Protein AF-A0A1C1CNA4-F1 (afdb_monomer_lite)

Radius of gyration: 16.93 Å; chains: 1; bounding box: 43×26×40 Å

Foldseek 3Di:
DDPVVVVVVVVVVVVVVCVVPPPDDDDLVRLLVCAPPPPSAAEEEQAEPPPVDDPCVVVHVPDGHHYHYYHLSDDDPVNVVVVVVVVVRHHHDDYHRDGEPDDPDCNPDPDDYD

pLDDT: mean 88.35, std 14.72, range [30.27, 98.31]

InterPro domains:
  IPR001765 Carbonic anhydrase [PTHR43175] (7-102)
  IPR036874 Carbonic anhydrase superfamily [G3DSA:3.40.1050.10] (4-109)
  IPR036874 Carbonic anhydrase superfamily [SSF53056] (8-102)

Secondary structure (DSSP, 8-state):
--HHHHHHHHHHHHHHHHHHT------HHHHHHTTTSTT-EEEEEEEE--TT--HHHHH-TT--EEEEEETTS---HHHHHHHHHHHHHSEEEEEEE---SS-SS---S-S---

Structure (mmCIF, N/CA/C/O backbone):
data_AF-A0A1C1CNA4-F1
#
_entry.id   AF-A0A1C1CNA4-F1
#
loop_
_atom_site.group_PDB
_atom_site.id
_atom_site.type_symbol
_atom_site.label_atom_id
_atom_site.label_alt_id
_atom_site.label_comp_id
_atom_site.label_asym_id
_atom_site.label_entity_id
_atom_site.label_seq_id
_atom_site.pdbx_PDB_ins_code
_atom_site.Cartn_x
_atom_site.Cartn_y
_atom_site.Cartn_z
_atom_site.occupancy
_atom_site.B_iso_or_equiv
_atom_site.auth_seq_id
_atom_site.auth_comp_id
_atom_site.auth_asym_id
_atom_site.auth_atom_id
_atom_site.pdbx_PDB_model_num
ATOM 1 N N . MET A 1 1 ? 31.482 -6.124 -11.877 1.00 62.75 1 MET A N 1
ATOM 2 C CA . MET A 1 1 ? 30.186 -6.439 -11.228 1.00 62.75 1 MET A CA 1
ATOM 3 C C . MET A 1 1 ? 29.076 -5.760 -12.017 1.00 62.75 1 MET A C 1
ATOM 5 O O . MET A 1 1 ? 29.343 -4.699 -12.565 1.00 62.75 1 MET A O 1
ATOM 9 N N . SER A 1 2 ? 27.884 -6.358 -12.144 1.00 86.19 2 SER A N 1
ATOM 10 C CA . SER A 1 2 ? 26.799 -5.735 -12.921 1.00 86.19 2 SER A CA 1
ATOM 11 C C . SER A 1 2 ? 26.244 -4.500 -12.201 1.00 86.19 2 SER A C 1
ATOM 13 O O . SER A 1 2 ? 26.192 -4.468 -10.971 1.00 86.19 2 SER A O 1
ATOM 15 N N . ALA A 1 3 ? 25.801 -3.497 -12.963 1.00 93.56 3 ALA A N 1
ATOM 16 C CA . ALA A 1 3 ? 25.226 -2.263 -12.423 1.00 93.56 3 ALA A CA 1
ATOM 17 C C . ALA A 1 3 ? 24.068 -2.522 -11.436 1.00 93.56 3 ALA A C 1
ATOM 19 O O . ALA A 1 3 ? 23.967 -1.852 -10.411 1.00 93.56 3 ALA A O 1
ATOM 20 N N . ALA A 1 4 ? 23.246 -3.547 -11.693 1.00 94.69 4 ALA A N 1
ATOM 21 C CA . ALA A 1 4 ? 22.155 -3.945 -10.804 1.00 94.69 4 ALA A CA 1
ATOM 22 C C . ALA A 1 4 ? 22.650 -4.362 -9.409 1.00 94.69 4 ALA A C 1
ATOM 24 O O . ALA A 1 4 ? 22.064 -3.959 -8.407 1.00 94.69 4 ALA A O 1
ATOM 25 N N . ARG A 1 5 ? 23.757 -5.116 -9.323 1.00 96.00 5 ARG A N 1
ATOM 26 C CA . ARG A 1 5 ? 24.333 -5.515 -8.029 1.00 96.00 5 ARG A CA 1
ATOM 27 C C . ARG A 1 5 ? 24.797 -4.294 -7.236 1.00 96.00 5 ARG A C 1
ATOM 29 O O . ARG A 1 5 ? 24.505 -4.213 -6.047 1.00 96.00 5 ARG A O 1
ATOM 36 N N . ASN A 1 6 ? 25.455 -3.341 -7.895 1.00 96.94 6 ASN A N 1
ATOM 37 C CA . ASN A 1 6 ? 25.893 -2.107 -7.242 1.00 96.94 6 ASN A CA 1
ATOM 38 C C . ASN A 1 6 ? 24.689 -1.305 -6.717 1.00 96.94 6 ASN A C 1
ATOM 40 O O . ASN A 1 6 ? 24.728 -0.812 -5.594 1.00 96.94 6 ASN A O 1
ATOM 44 N N . LYS A 1 7 ? 23.586 -1.233 -7.483 1.00 96.62 7 LYS A N 1
ATOM 45 C CA . LYS A 1 7 ? 22.375 -0.530 -7.034 1.00 96.62 7 LYS A CA 1
ATOM 46 C C . LYS A 1 7 ? 21.723 -1.193 -5.821 1.00 96.62 7 LYS A C 1
ATOM 48 O O . LYS A 1 7 ? 21.295 -0.498 -4.908 1.00 96.62 7 LYS A O 1
ATOM 53 N N . VAL A 1 8 ? 21.671 -2.525 -5.780 1.00 97.69 8 VAL A N 1
ATOM 54 C CA . VAL A 1 8 ? 21.164 -3.257 -4.606 1.00 97.69 8 VAL A CA 1
ATOM 55 C C . VAL A 1 8 ? 22.025 -2.974 -3.375 1.00 97.69 8 VAL A C 1
ATOM 57 O O . VAL A 1 8 ? 21.482 -2.729 -2.304 1.00 97.69 8 VAL A O 1
ATOM 60 N N . GLN A 1 9 ? 23.351 -2.951 -3.520 1.00 98.06 9 GLN A N 1
ATOM 61 C CA . GLN A 1 9 ? 24.252 -2.617 -2.412 1.00 98.06 9 GLN A CA 1
ATOM 62 C C . GLN A 1 9 ? 24.014 -1.197 -1.884 1.00 98.06 9 GLN A C 1
ATOM 64 O O . GLN A 1 9 ? 23.973 -0.996 -0.675 1.00 98.06 9 GLN A O 1
ATOM 69 N N . GLU A 1 10 ? 23.792 -0.229 -2.774 1.00 97.94 10 GLU A N 1
ATOM 70 C CA . GLU A 1 10 ? 23.435 1.143 -2.396 1.00 97.94 10 GLU A CA 1
ATOM 71 C C . GLU A 1 10 ? 22.107 1.197 -1.623 1.00 97.94 10 GLU A C 1
ATOM 73 O O . GLU A 1 10 ? 22.024 1.836 -0.576 1.00 97.94 10 GLU A O 1
ATOM 78 N N . LEU A 1 11 ? 21.075 0.491 -2.102 1.00 97.75 11 LEU A N 1
ATOM 79 C CA . LEU A 1 11 ? 19.776 0.417 -1.426 1.00 97.75 11 LEU A CA 1
ATOM 80 C C . LEU A 1 11 ? 19.893 -0.197 -0.026 1.00 97.75 11 LEU A C 1
ATOM 82 O O . LEU A 1 11 ? 19.297 0.323 0.914 1.00 97.75 11 LEU A O 1
ATOM 86 N N . LEU A 1 12 ? 20.688 -1.259 0.127 1.00 98.25 12 LEU A N 1
ATOM 87 C CA . LEU A 1 12 ? 20.936 -1.890 1.425 1.00 98.25 12 LEU A CA 1
ATOM 88 C C . LEU A 1 12 ? 21.666 -0.946 2.385 1.00 98.25 12 LEU A C 1
ATOM 90 O O . LEU A 1 12 ? 21.245 -0.812 3.530 1.00 98.25 12 LEU A O 1
ATOM 94 N N . ALA A 1 13 ? 22.695 -0.241 1.911 1.00 98.00 13 ALA A N 1
ATOM 95 C CA . ALA A 1 13 ? 23.421 0.736 2.721 1.00 98.00 13 ALA A CA 1
ATOM 96 C C . ALA A 1 13 ? 22.528 1.915 3.151 1.00 98.00 13 ALA A C 1
ATOM 98 O O . ALA A 1 13 ? 22.630 2.405 4.275 1.00 98.00 13 ALA A O 1
ATOM 99 N N . ASN A 1 14 ? 21.625 2.373 2.279 1.00 97.81 14 ASN A N 1
ATOM 100 C CA . ASN A 1 14 ? 20.651 3.411 2.625 1.00 97.81 14 ASN A CA 1
ATOM 101 C C . ASN A 1 14 ? 19.616 2.906 3.639 1.00 97.81 14 ASN A C 1
ATOM 103 O O . ASN A 1 14 ? 19.265 3.633 4.567 1.00 97.81 14 ASN A O 1
ATOM 107 N N . ASN A 1 15 ? 19.168 1.656 3.500 1.00 97.62 15 ASN A N 1
ATOM 108 C CA . ASN A 1 15 ? 18.260 1.034 4.455 1.00 97.62 15 ASN A CA 1
ATOM 109 C C . ASN A 1 15 ? 18.909 0.846 5.831 1.00 97.62 15 ASN A C 1
ATOM 111 O O . ASN A 1 15 ? 18.251 1.080 6.833 1.00 97.62 15 ASN A O 1
ATOM 115 N N . GLU A 1 16 ? 20.184 0.463 5.900 1.00 98.31 16 GLU A N 1
ATOM 116 C CA . GLU A 1 16 ? 20.903 0.320 7.173 1.00 98.31 16 GLU A CA 1
ATOM 117 C C . GLU A 1 16 ? 20.948 1.647 7.944 1.00 98.31 16 GLU A C 1
ATOM 119 O O . GLU A 1 16 ? 20.647 1.689 9.137 1.00 98.31 16 GLU A O 1
ATOM 124 N N . LYS A 1 17 ? 21.210 2.757 7.240 1.00 97.25 17 LYS A N 1
ATOM 125 C CA . LYS A 1 17 ? 21.143 4.104 7.826 1.00 97.25 17 LYS A CA 1
ATOM 126 C C . LYS A 1 17 ? 19.745 4.418 8.355 1.00 97.25 17 LYS A C 1
ATOM 128 O O . LYS A 1 17 ? 19.623 4.829 9.504 1.00 97.25 17 LYS A O 1
ATOM 133 N N . PHE A 1 18 ? 18.706 4.198 7.549 1.00 95.19 18 PHE A N 1
ATOM 13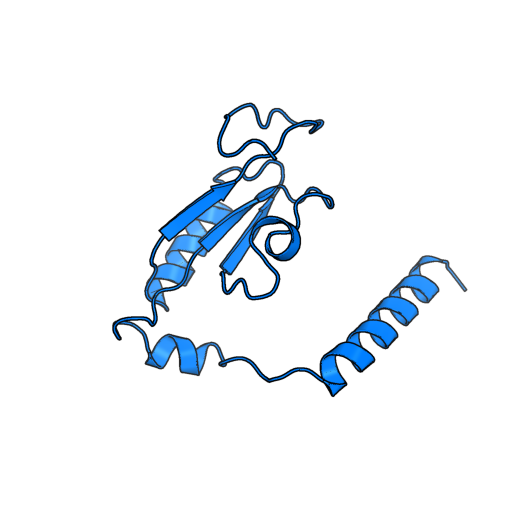4 C CA . PHE A 1 18 ? 17.319 4.415 7.969 1.00 95.19 18 PHE A CA 1
ATOM 135 C C . PHE A 1 18 ? 16.934 3.548 9.175 1.00 95.19 18 PHE A C 1
ATOM 137 O O . PHE A 1 18 ? 16.367 4.048 10.140 1.00 95.19 18 PHE A O 1
ATOM 144 N N . ALA A 1 19 ? 17.287 2.263 9.157 1.00 96.38 19 ALA A N 1
ATOM 145 C CA . ALA A 1 19 ? 16.981 1.326 10.230 1.00 96.38 19 ALA A CA 1
ATOM 146 C C . ALA A 1 19 ? 17.640 1.732 11.555 1.00 96.38 19 ALA A C 1
ATOM 148 O O . ALA A 1 19 ? 17.032 1.566 12.609 1.00 96.38 19 ALA A O 1
ATOM 149 N N . SER A 1 20 ? 18.850 2.301 11.508 1.00 96.88 20 SER A N 1
ATOM 150 C CA . SER A 1 20 ? 19.572 2.744 12.707 1.00 96.88 20 SER A CA 1
ATOM 151 C C . SER A 1 20 ? 18.890 3.898 13.456 1.00 96.88 20 SER A C 1
ATOM 153 O O . SER A 1 20 ? 19.121 4.066 14.652 1.00 96.88 20 SER A O 1
ATOM 155 N N . SER A 1 21 ? 18.041 4.673 12.773 1.00 94.88 21 SER A N 1
ATOM 156 C CA . SER A 1 21 ? 17.292 5.803 13.335 1.00 94.88 21 SER A CA 1
ATOM 157 C C . SER A 1 21 ? 15.774 5.626 13.260 1.00 94.88 21 SER A C 1
ATOM 159 O O . SER A 1 21 ? 15.034 6.578 13.517 1.00 94.88 21 SER A O 1
ATOM 161 N N . PHE A 1 22 ? 15.290 4.430 12.911 1.00 92.50 22 PHE A N 1
ATOM 162 C CA . PHE A 1 22 ? 13.864 4.180 12.763 1.00 92.50 22 PHE A CA 1
ATOM 163 C C . PHE A 1 22 ? 13.168 4.318 14.128 1.00 92.50 22 PHE A C 1
ATOM 165 O O . PHE A 1 22 ? 13.489 3.557 15.044 1.00 92.50 22 PHE A O 1
ATOM 172 N N . PRO A 1 23 ? 12.199 5.240 14.288 1.00 88.31 23 PRO A N 1
ATOM 173 C CA . PRO A 1 23 ? 11.586 5.531 15.589 1.00 88.31 23 PRO A CA 1
ATOM 174 C C . PRO A 1 23 ? 10.698 4.393 16.121 1.00 88.31 23 PRO A C 1
ATOM 176 O O . PRO A 1 23 ? 10.168 4.486 17.227 1.00 88.31 23 PRO A O 1
ATOM 179 N N . GLY A 1 24 ? 10.532 3.319 15.347 1.00 86.88 24 GLY A N 1
ATOM 180 C CA . GLY A 1 24 ? 9.535 2.287 15.575 1.00 86.88 24 GLY A CA 1
ATOM 181 C C . GLY A 1 24 ? 8.201 2.653 14.927 1.00 86.88 24 GLY A C 1
ATOM 182 O O . GLY A 1 24 ? 7.880 3.818 14.707 1.00 86.88 24 GLY A O 1
ATOM 183 N N . ALA A 1 25 ? 7.415 1.630 14.614 1.00 86.00 25 ALA A N 1
ATOM 184 C CA . ALA A 1 25 ? 6.029 1.770 14.192 1.00 86.00 25 ALA A CA 1
ATOM 185 C C . ALA A 1 25 ? 5.196 0.677 14.872 1.00 86.00 25 ALA A C 1
ATOM 187 O O . ALA A 1 25 ? 5.734 -0.405 15.147 1.00 86.00 25 ALA A O 1
ATOM 188 N N . PRO A 1 26 ? 3.904 0.924 15.144 1.00 86.75 26 PRO A N 1
ATOM 189 C CA . PRO A 1 26 ? 3.018 -0.104 15.664 1.00 86.75 26 PRO A CA 1
ATOM 190 C C . PRO A 1 26 ? 3.013 -1.334 14.753 1.00 86.75 26 PRO A C 1
ATOM 192 O O . PRO A 1 26 ? 2.867 -1.233 13.534 1.00 86.75 26 PRO A O 1
ATOM 195 N N . GLN A 1 27 ? 3.142 -2.515 15.350 1.00 90.75 27 GLN A N 1
ATOM 196 C CA . GLN A 1 27 ? 2.921 -3.768 14.645 1.00 90.75 27 GLN A CA 1
ATOM 197 C C . GLN A 1 27 ? 1.457 -3.875 14.224 1.00 90.75 27 GLN A C 1
ATOM 199 O O . GLN A 1 27 ? 0.558 -3.355 14.888 1.00 90.75 27 GLN A O 1
ATOM 204 N N . MET A 1 28 ? 1.192 -4.639 13.167 1.00 88.31 28 MET A N 1
ATOM 205 C CA . MET A 1 28 ? -0.174 -4.822 12.677 1.00 88.31 28 MET A CA 1
ATOM 206 C C . MET A 1 28 ? -1.106 -5.416 13.746 1.00 88.31 28 MET A C 1
ATOM 208 O O . MET A 1 28 ? -2.263 -5.027 13.839 1.00 88.31 28 MET A O 1
ATOM 212 N N . THR A 1 29 ? -0.598 -6.292 14.614 1.00 93.06 29 THR A N 1
ATOM 213 C CA . THR A 1 29 ? -1.346 -6.827 15.764 1.00 93.06 29 THR A CA 1
ATOM 214 C C . THR A 1 29 ? -1.722 -5.743 16.778 1.00 93.06 29 THR A C 1
ATOM 216 O O . THR A 1 29 ? -2.815 -5.778 17.338 1.00 93.06 29 THR A O 1
ATOM 219 N N . GLN A 1 30 ? -0.854 -4.749 16.986 1.00 91.69 30 GLN A N 1
ATOM 220 C CA . GLN A 1 30 ? -1.119 -3.611 17.869 1.00 91.69 30 GLN A CA 1
ATOM 221 C C . GLN A 1 30 ? -2.159 -2.669 17.253 1.00 91.69 30 GLN A C 1
ATOM 223 O O . GLN A 1 30 ? -3.080 -2.247 17.942 1.00 91.69 30 GLN A O 1
ATOM 228 N N . ILE A 1 31 ? -2.070 -2.399 15.949 1.00 89.88 31 ILE A N 1
ATOM 229 C CA . ILE A 1 31 ? -3.070 -1.597 15.227 1.00 89.88 31 ILE A CA 1
ATOM 230 C C . ILE A 1 31 ? -4.441 -2.290 15.249 1.00 89.88 31 ILE A C 1
ATOM 232 O O . ILE A 1 31 ? -5.455 -1.654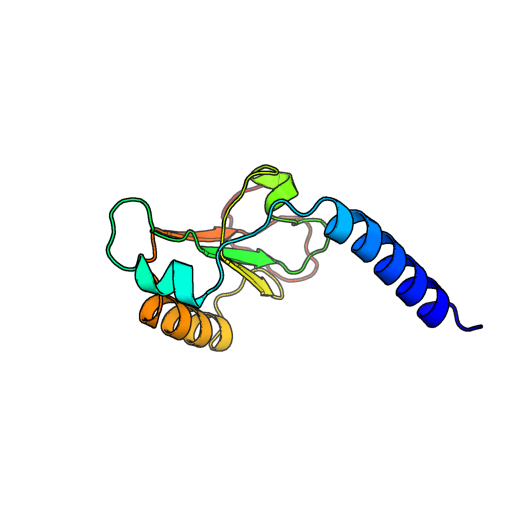 15.520 1.00 89.88 31 ILE A O 1
ATOM 236 N N . GLN A 1 32 ? -4.476 -3.608 15.032 1.00 91.31 32 GLN A N 1
ATOM 237 C CA . GLN A 1 32 ? -5.701 -4.411 15.114 1.00 91.31 32 GLN A CA 1
ATOM 238 C C . GLN A 1 32 ? -6.354 -4.340 16.497 1.00 91.31 32 GLN A C 1
ATOM 240 O O . GLN A 1 32 ? -7.575 -4.235 16.590 1.00 91.31 32 GLN A O 1
ATOM 245 N N . ALA A 1 33 ? -5.558 -4.361 17.569 1.00 93.62 33 ALA A N 1
ATOM 246 C CA . ALA A 1 33 ? -6.068 -4.250 18.934 1.00 93.62 33 ALA A CA 1
ATOM 247 C C . ALA A 1 33 ? -6.731 -2.889 19.221 1.00 93.62 33 ALA A C 1
ATOM 249 O O . ALA A 1 33 ? -7.586 -2.805 20.098 1.00 93.62 33 ALA A O 1
ATOM 250 N N . MET A 1 34 ? -6.374 -1.842 18.471 1.00 91.25 34 MET A N 1
ATOM 251 C CA . MET A 1 34 ? -6.981 -0.509 18.572 1.00 91.25 34 MET A CA 1
ATOM 252 C C . MET A 1 34 ? -8.224 -0.343 17.687 1.00 91.25 34 MET A C 1
ATOM 254 O O . MET A 1 34 ? -8.834 0.724 17.672 1.00 91.25 34 MET A O 1
ATOM 258 N N . ARG A 1 35 ? -8.633 -1.373 16.939 1.00 92.31 35 ARG A N 1
ATOM 259 C CA . ARG A 1 35 ? -9.788 -1.289 16.043 1.00 92.31 35 ARG A CA 1
ATOM 260 C C . ARG A 1 35 ? -11.056 -0.908 16.812 1.00 92.31 35 ARG A C 1
ATOM 262 O O . ARG A 1 35 ? -11.447 -1.568 17.769 1.00 92.31 35 ARG A O 1
ATOM 269 N N . GLY A 1 36 ? -11.724 0.136 16.334 1.00 90.06 36 GLY A N 1
ATOM 270 C CA . GLY A 1 36 ? -12.920 0.715 16.949 1.00 90.06 36 GLY A CA 1
ATOM 271 C C . GLY A 1 36 ? -12.640 1.749 18.043 1.00 90.06 36 GLY A C 1
ATOM 272 O O . GLY A 1 36 ? -13.585 2.391 18.495 1.00 90.06 36 GLY A O 1
ATOM 273 N N . ALA A 1 37 ? -11.382 1.946 18.451 1.00 91.75 37 ALA A N 1
ATOM 274 C CA . ALA A 1 37 ? -11.021 3.058 19.319 1.00 91.75 37 ALA A CA 1
ATOM 275 C C . ALA A 1 37 ? -11.111 4.385 18.535 1.00 91.75 37 ALA A C 1
ATOM 277 O O . ALA A 1 37 ? -10.633 4.440 17.398 1.00 91.75 37 ALA A O 1
ATOM 278 N N . PRO A 1 38 ? -11.693 5.451 19.116 1.00 89.31 38 PRO A N 1
ATOM 279 C CA . PRO A 1 38 ? -11.692 6.773 18.494 1.00 89.31 38 PRO A CA 1
ATOM 280 C C . PRO A 1 38 ? -10.264 7.264 18.236 1.00 89.31 38 PRO A C 1
ATOM 282 O O . PRO A 1 38 ? -9.422 7.196 19.134 1.00 89.31 38 PRO A O 1
ATOM 285 N N . GLY A 1 39 ? -9.994 7.773 17.035 1.00 87.88 39 GLY A N 1
ATOM 286 C CA . GLY A 1 39 ? -8.673 8.261 16.630 1.00 87.88 39 GLY A CA 1
ATOM 287 C C . GLY A 1 39 ? -7.707 7.169 16.155 1.00 87.88 39 GLY A C 1
ATOM 288 O O . GLY A 1 39 ? -6.558 7.476 15.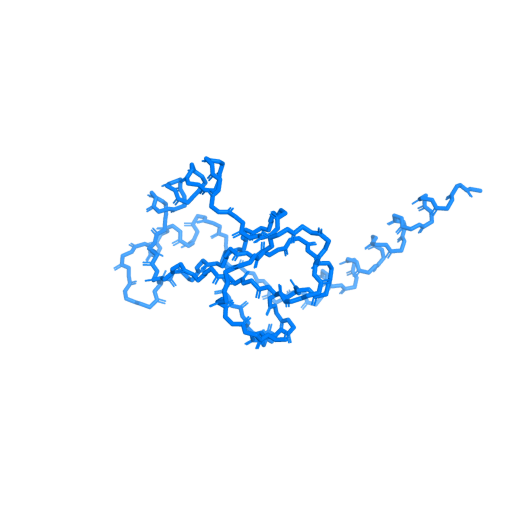851 1.00 87.88 39 GLY A O 1
ATOM 289 N N . ALA A 1 40 ? -8.138 5.904 16.105 1.00 89.69 40 ALA A N 1
ATOM 290 C CA . ALA A 1 40 ? -7.359 4.792 15.552 1.00 89.69 40 ALA A CA 1
ATOM 291 C C . ALA A 1 40 ? -7.744 4.460 14.098 1.00 89.69 40 ALA A C 1
ATOM 293 O O . ALA A 1 40 ? -7.397 3.393 13.579 1.00 89.69 40 ALA A O 1
ATOM 294 N N . GLU A 1 41 ? -8.519 5.327 13.450 1.00 91.56 41 GLU A N 1
ATOM 295 C CA . GLU A 1 41 ? -8.899 5.182 12.058 1.00 91.56 41 GLU A CA 1
ATOM 296 C C . GLU A 1 41 ? -7.704 5.414 11.122 1.00 91.56 41 GLU A C 1
ATOM 298 O O . GLU A 1 41 ? -6.837 6.249 11.359 1.00 91.56 41 GLU A O 1
ATOM 303 N N . ILE A 1 42 ? -7.649 4.637 10.041 1.00 92.25 42 ILE A N 1
ATOM 304 C CA . ILE A 1 42 ? -6.552 4.668 9.076 1.00 92.25 42 ILE A CA 1
ATOM 305 C C . ILE A 1 42 ? -7.024 5.339 7.789 1.00 92.25 42 ILE A C 1
ATOM 307 O O . ILE A 1 42 ? -8.024 4.926 7.189 1.00 92.25 42 ILE A O 1
ATOM 311 N N . LEU A 1 43 ? -6.258 6.331 7.336 1.00 94.69 43 LEU A N 1
ATOM 312 C CA . LEU A 1 43 ? -6.354 6.895 5.995 1.00 94.69 43 LEU A CA 1
ATOM 313 C C . LEU A 1 43 ? -5.805 5.901 4.966 1.00 94.69 43 LEU A C 1
ATOM 315 O O . LEU A 1 43 ? -4.716 5.345 5.125 1.00 94.69 43 LEU A O 1
ATOM 319 N N . VAL A 1 44 ? -6.531 5.713 3.868 1.00 96.75 44 VAL A N 1
ATOM 320 C CA . VAL A 1 44 ? -6.066 4.946 2.710 1.00 96.75 44 VAL A CA 1
ATOM 321 C C . VAL A 1 44 ? -5.880 5.879 1.525 1.00 96.75 44 VAL A C 1
ATOM 323 O O . VAL A 1 44 ? -6.769 6.661 1.205 1.00 96.75 44 VAL A O 1
ATOM 326 N N . ILE A 1 45 ? -4.755 5.759 0.826 1.00 96.88 45 ILE A N 1
ATOM 327 C CA . ILE A 1 45 ? -4.474 6.497 -0.407 1.00 96.88 45 ILE A CA 1
ATOM 328 C C . ILE A 1 45 ? -4.333 5.511 -1.559 1.00 96.88 45 ILE A C 1
ATOM 330 O O . ILE A 1 45 ? -3.551 4.569 -1.486 1.00 96.88 45 ILE A O 1
ATOM 334 N N . LEU A 1 46 ? -5.045 5.758 -2.653 1.00 96.19 46 LEU A N 1
ATOM 335 C CA . LEU A 1 46 ? -4.825 5.115 -3.942 1.00 96.19 46 LEU A CA 1
ATOM 336 C C . LEU A 1 46 ? -4.261 6.148 -4.913 1.00 96.19 46 LEU A C 1
ATOM 338 O O . LEU A 1 46 ? -4.929 7.126 -5.233 1.00 96.19 46 LEU A O 1
ATOM 342 N N . THR A 1 47 ? -3.044 5.926 -5.404 1.00 94.69 47 THR A N 1
ATOM 343 C CA . THR A 1 47 ? -2.390 6.847 -6.342 1.00 94.69 47 THR A CA 1
ATOM 344 C C . THR A 1 47 ? -1.640 6.116 -7.452 1.00 94.69 47 THR A C 1
ATOM 346 O O . THR A 1 47 ? -1.580 4.884 -7.513 1.00 94.69 47 THR A O 1
ATOM 349 N N . CYS A 1 48 ? -1.072 6.881 -8.377 1.00 93.75 48 CYS A N 1
ATOM 350 C CA . CYS A 1 48 ? -0.252 6.346 -9.443 1.00 93.75 48 CYS A CA 1
ATOM 351 C C . CYS A 1 48 ? 1.082 5.794 -8.906 1.00 93.75 48 CYS A C 1
ATOM 353 O O . CYS A 1 48 ? 1.710 6.360 -8.011 1.00 93.75 48 CYS A O 1
ATOM 355 N N . PHE A 1 49 ? 1.576 4.719 -9.513 1.00 93.00 49 PHE A N 1
ATOM 356 C CA . PHE A 1 49 ? 2.954 4.234 -9.343 1.00 93.00 49 PHE A CA 1
ATOM 357 C C . PHE A 1 49 ? 4.038 5.152 -9.948 1.00 93.00 49 PHE A C 1
ATOM 359 O O . PHE A 1 49 ? 5.221 4.834 -9.867 1.00 93.00 49 PHE A O 1
ATOM 366 N N . ASP A 1 50 ? 3.648 6.279 -10.554 1.00 92.50 50 ASP A N 1
ATOM 367 C CA . ASP A 1 50 ? 4.572 7.249 -11.138 1.00 92.50 50 ASP A CA 1
ATOM 368 C C . ASP A 1 50 ? 5.585 7.728 -10.085 1.00 92.50 50 ASP A C 1
ATOM 370 O O . ASP A 1 50 ? 5.176 8.220 -9.031 1.00 92.50 50 ASP A O 1
ATOM 374 N N . PRO A 1 51 ? 6.902 7.616 -10.326 1.00 91.56 51 PRO A N 1
ATOM 375 C CA . PRO A 1 51 ? 7.917 7.925 -9.319 1.00 91.56 51 PRO A CA 1
ATOM 376 C C . PRO A 1 51 ? 7.894 9.382 -8.835 1.00 91.56 51 PRO A C 1
ATOM 378 O O . PRO A 1 51 ? 8.459 9.667 -7.785 1.00 91.56 51 PRO A O 1
ATOM 381 N N . ARG A 1 52 ? 7.228 10.297 -9.552 1.00 90.12 52 ARG A N 1
ATOM 382 C CA . ARG A 1 52 ? 7.039 11.696 -9.137 1.00 90.12 52 ARG A CA 1
ATOM 383 C C . ARG A 1 52 ? 5.940 11.857 -8.081 1.00 90.12 52 ARG A C 1
ATOM 385 O O . ARG A 1 52 ? 5.959 12.819 -7.326 1.00 90.12 52 ARG A O 1
ATOM 392 N N . GLY A 1 53 ? 4.985 10.929 -8.025 1.00 88.81 53 GLY A N 1
ATOM 393 C CA . GLY A 1 53 ? 3.850 10.952 -7.104 1.00 88.81 53 GLY A CA 1
ATOM 394 C C . GLY A 1 53 ? 4.107 10.139 -5.839 1.00 88.81 53 GLY A C 1
ATOM 395 O O . GLY A 1 53 ? 3.482 9.098 -5.646 1.00 88.81 53 GLY A O 1
ATOM 396 N N . VAL A 1 54 ? 5.022 10.593 -4.982 1.00 93.62 54 VAL A N 1
ATOM 397 C CA . VAL A 1 54 ? 5.271 9.985 -3.661 1.00 93.62 54 VAL A CA 1
ATOM 398 C C . VAL A 1 54 ? 4.362 10.655 -2.618 1.00 93.62 54 VAL A C 1
ATOM 400 O O . VAL A 1 54 ? 4.536 11.852 -2.402 1.00 93.62 54 VAL A O 1
ATOM 403 N N . PRO A 1 55 ? 3.398 9.951 -1.991 1.00 95.62 55 PRO A N 1
ATOM 404 C CA . PRO A 1 55 ? 2.425 10.558 -1.072 1.00 95.62 55 PRO A CA 1
ATOM 405 C C . PRO A 1 55 ? 3.027 11.418 0.034 1.00 95.62 55 PRO A C 1
ATOM 407 O O . PRO A 1 55 ? 2.578 12.538 0.249 1.00 95.62 55 PRO A O 1
ATOM 410 N N . GLU A 1 56 ? 4.088 10.947 0.673 1.00 94.81 56 GLU A N 1
ATOM 411 C CA . GLU A 1 56 ? 4.797 11.652 1.740 1.00 94.81 56 GLU A CA 1
ATOM 412 C C . GLU A 1 56 ? 5.449 12.951 1.233 1.00 94.81 56 GLU A C 1
ATOM 414 O O . GLU A 1 56 ? 5.643 13.900 1.988 1.00 94.81 56 GLU A O 1
ATOM 419 N N . ALA A 1 57 ? 5.753 13.041 -0.066 1.00 94.31 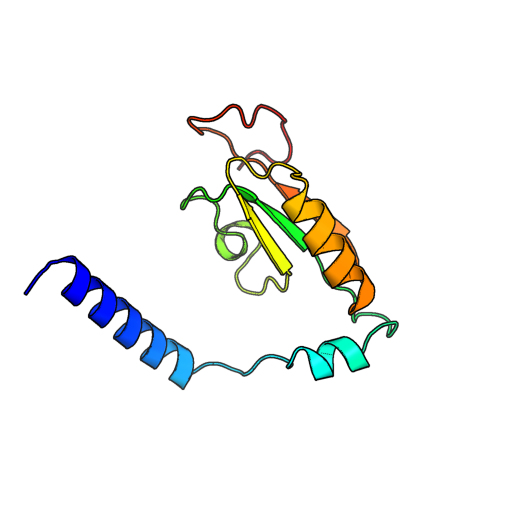57 ALA A N 1
ATOM 420 C CA . ALA A 1 57 ? 6.310 14.251 -0.661 1.00 94.31 57 ALA A CA 1
ATOM 421 C C . ALA A 1 57 ? 5.251 15.341 -0.896 1.00 94.31 57 ALA A C 1
ATOM 423 O O . ALA A 1 57 ? 5.578 16.519 -0.779 1.00 94.31 57 ALA A O 1
ATOM 424 N N . PHE A 1 58 ? 4.004 14.980 -1.232 1.00 93.88 58 PHE A N 1
ATOM 425 C CA . PHE A 1 58 ? 2.958 15.959 -1.576 1.00 93.88 58 PHE A CA 1
ATOM 426 C C . PHE A 1 58 ? 1.867 16.146 -0.512 1.00 93.88 58 PHE A C 1
ATOM 428 O O . PHE A 1 58 ? 1.172 17.158 -0.542 1.00 93.88 58 PHE A O 1
ATOM 435 N N . PHE A 1 59 ? 1.726 15.225 0.443 1.00 95.31 59 PHE A N 1
ATOM 436 C CA . PHE A 1 59 ? 0.864 15.392 1.621 1.00 95.31 59 PHE A CA 1
ATOM 437 C C . PHE A 1 59 ? 1.636 15.685 2.914 1.00 95.31 59 PHE A C 1
ATOM 439 O O . PHE A 1 59 ? 1.020 16.071 3.904 1.00 95.31 59 PHE A O 1
ATOM 446 N N . GLY A 1 60 ? 2.965 15.567 2.898 1.00 94.62 60 GLY A N 1
ATOM 447 C CA . GLY A 1 60 ? 3.839 15.897 4.023 1.00 94.62 60 GLY A CA 1
ATOM 448 C C . GLY A 1 60 ? 4.542 14.675 4.630 1.00 94.62 60 GLY A C 1
ATOM 449 O O . GLY A 1 60 ? 4.038 13.554 4.533 1.00 94.62 60 GLY A O 1
ATOM 450 N N . PRO A 1 61 ? 5.712 14.883 5.265 1.00 91.81 61 PRO A N 1
ATOM 451 C CA . PRO A 1 61 ? 6.591 13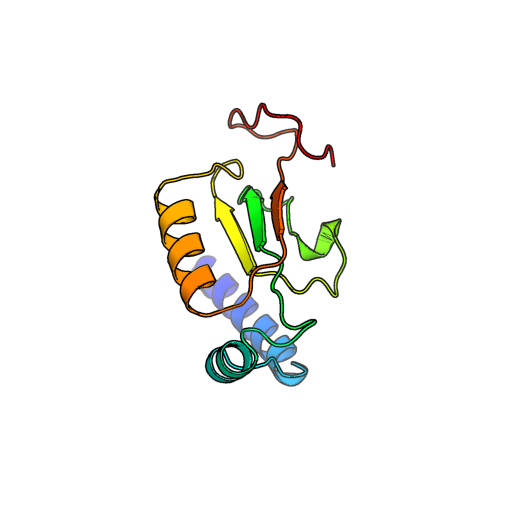.801 5.715 1.00 91.81 61 PRO A CA 1
ATOM 452 C C . PRO A 1 61 ? 6.015 12.963 6.865 1.00 91.81 61 PRO A C 1
ATOM 454 O O . PRO A 1 61 ? 6.414 11.814 7.026 1.00 91.81 61 PRO A O 1
ATOM 457 N N . ASP A 1 62 ? 5.071 13.514 7.632 1.00 90.62 62 ASP A N 1
ATOM 458 C CA . ASP A 1 62 ? 4.436 12.845 8.776 1.00 90.62 62 ASP A CA 1
ATOM 459 C C . ASP A 1 62 ? 3.163 12.068 8.390 1.00 90.62 62 ASP A C 1
ATOM 461 O O . ASP A 1 62 ? 2.407 11.625 9.255 1.00 90.62 62 ASP A O 1
ATOM 465 N N . LEU A 1 63 ? 2.892 11.917 7.088 1.00 92.25 63 LEU A N 1
ATOM 466 C CA . LEU A 1 63 ? 1.732 11.190 6.584 1.00 92.25 63 LEU A CA 1
ATOM 467 C C . LEU A 1 63 ? 1.705 9.746 7.115 1.00 92.25 63 LEU A C 1
ATOM 469 O O . LEU A 1 63 ? 2.587 8.942 6.821 1.00 92.25 63 LEU A O 1
ATOM 473 N N . GLN A 1 64 ? 0.629 9.393 7.820 1.00 88.88 64 GLN A N 1
ATOM 474 C CA . GLN A 1 64 ? 0.339 8.023 8.243 1.00 88.88 64 GLN A CA 1
ATOM 475 C C . GLN A 1 64 ? -0.858 7.481 7.462 1.00 88.88 64 GLN A C 1
ATOM 477 O O . GLN A 1 64 ? -2.011 7.751 7.791 1.00 88.88 64 GLN A O 1
ATOM 482 N N . ALA A 1 65 ? -0.584 6.727 6.399 1.00 93.44 65 ALA A N 1
ATOM 483 C CA . ALA A 1 65 ? -1.621 6.164 5.544 1.00 93.44 65 ALA A CA 1
ATOM 484 C C . ALA A 1 65 ? -1.229 4.788 5.004 1.00 93.44 65 ALA A C 1
ATOM 486 O O . ALA A 1 65 ? -0.060 4.508 4.737 1.00 93.44 65 ALA A O 1
ATOM 487 N N . ALA A 1 66 ? -2.226 3.941 4.765 1.00 94.44 66 ALA A N 1
ATOM 488 C CA . ALA A 1 66 ? -2.050 2.775 3.913 1.00 94.44 66 ALA A CA 1
ATOM 489 C C . ALA A 1 66 ? -2.070 3.224 2.445 1.00 94.44 66 ALA A C 1
ATOM 491 O O . ALA A 1 66 ? -3.037 3.838 1.993 1.00 94.44 66 ALA A O 1
ATOM 492 N N . VAL A 1 67 ? -1.019 2.917 1.686 1.00 96.19 67 VAL A N 1
ATOM 493 C CA . VAL A 1 67 ? -0.862 3.412 0.311 1.00 96.19 67 VAL A CA 1
ATOM 494 C C . VAL A 1 67 ? -0.932 2.269 -0.700 1.00 96.19 67 VAL A C 1
ATOM 496 O O . VAL A 1 67 ? -0.097 1.367 -0.711 1.00 96.19 67 VAL A O 1
ATOM 499 N N . PHE A 1 68 ? -1.883 2.365 -1.623 1.00 96.19 68 PHE A N 1
ATOM 500 C CA . PHE A 1 68 ? -1.958 1.567 -2.840 1.00 96.19 68 PHE A CA 1
ATOM 501 C C . PHE A 1 68 ? -1.418 2.370 -4.025 1.00 96.19 68 PHE A C 1
ATOM 503 O O . PHE A 1 68 ? -1.826 3.511 -4.261 1.00 96.19 68 PHE A O 1
ATOM 510 N N . ARG A 1 69 ? -0.515 1.767 -4.807 1.00 95.38 69 ARG A N 1
ATOM 511 C CA . ARG A 1 69 ? 0.049 2.389 -6.013 1.00 95.38 69 ARG A CA 1
ATOM 512 C C . ARG A 1 69 ? -0.072 1.462 -7.213 1.00 95.38 69 ARG A C 1
ATOM 514 O O . ARG A 1 69 ? 0.486 0.370 -7.211 1.00 95.38 69 ARG A O 1
ATOM 521 N N . ASN A 1 70 ? -0.778 1.903 -8.249 1.00 93.88 70 ASN A N 1
ATOM 522 C CA . ASN A 1 70 ? -0.887 1.176 -9.517 1.00 93.88 70 ASN A CA 1
ATOM 523 C C . ASN A 1 70 ? -0.884 2.139 -10.715 1.00 93.88 70 ASN A C 1
ATOM 525 O O . ASN A 1 70 ? -0.789 3.353 -10.543 1.00 93.88 70 ASN A O 1
ATOM 529 N N . ALA A 1 71 ? -0.947 1.618 -11.943 1.00 91.62 71 ALA A N 1
ATOM 530 C CA . ALA A 1 71 ? -0.935 2.448 -13.145 1.00 91.62 71 ALA A CA 1
ATOM 531 C C . ALA A 1 71 ? -2.175 3.360 -13.215 1.00 91.62 71 ALA A C 1
ATOM 533 O O . ALA A 1 71 ? -3.277 2.944 -13.592 1.00 91.62 71 ALA A O 1
ATOM 534 N N . GLY A 1 72 ? -1.955 4.627 -12.870 1.00 89.00 72 GLY A N 1
ATOM 535 C CA . GLY A 1 72 ? -2.938 5.697 -12.887 1.00 89.00 72 GLY A CA 1
ATOM 536 C C . GLY A 1 72 ? -3.823 5.835 -11.655 1.00 89.00 72 GLY A C 1
ATOM 537 O O . GLY A 1 72 ? -4.777 6.603 -11.715 1.00 89.00 72 GLY A O 1
ATOM 538 N N . GLY A 1 73 ? -3.538 5.130 -10.556 1.00 91.50 73 GLY A N 1
ATOM 539 C CA . GLY A 1 73 ? -4.372 5.189 -9.348 1.00 91.50 73 GLY A CA 1
ATOM 540 C C . GLY A 1 73 ? -5.784 4.654 -9.592 1.00 91.50 73 GLY A C 1
ATOM 541 O O . GLY A 1 73 ? -6.763 5.202 -9.097 1.00 91.50 73 GLY A O 1
ATOM 542 N N . ARG A 1 74 ? -5.906 3.621 -10.429 1.00 91.88 74 ARG A N 1
ATOM 543 C CA . ARG A 1 74 ? -7.194 3.046 -10.820 1.00 91.88 74 ARG A CA 1
ATOM 544 C C . ARG A 1 74 ? -7.722 2.112 -9.746 1.00 91.88 74 ARG A C 1
ATOM 546 O O . ARG A 1 74 ? -6.987 1.275 -9.228 1.00 91.88 74 ARG A O 1
ATOM 553 N N . VAL A 1 75 ? -9.019 2.194 -9.475 1.00 94.44 75 VAL A N 1
ATOM 554 C CA . VAL A 1 75 ? -9.705 1.218 -8.624 1.00 94.44 75 VAL A CA 1
ATOM 555 C C . VAL A 1 75 ? -9.830 -0.089 -9.408 1.00 94.44 75 VAL A C 1
ATOM 557 O O . VAL A 1 75 ? -10.697 -0.227 -10.266 1.00 94.44 75 VAL A O 1
ATOM 560 N N . SER A 1 76 ? -8.907 -1.018 -9.169 1.00 94.44 76 SER A N 1
ATOM 561 C CA . SER A 1 76 ? -8.924 -2.365 -9.744 1.00 94.44 76 SER A CA 1
ATOM 562 C C . SER A 1 76 ? -9.548 -3.370 -8.774 1.00 94.44 76 SER A C 1
ATOM 564 O O . SER A 1 76 ? -9.676 -3.095 -7.582 1.00 94.44 76 SER A O 1
ATOM 566 N N . GLU A 1 77 ? -9.867 -4.568 -9.268 1.00 97.31 77 GLU A N 1
ATOM 567 C CA . GLU A 1 77 ? -10.355 -5.670 -8.425 1.00 97.31 77 GLU A CA 1
ATOM 568 C C . GLU A 1 77 ? -9.381 -5.998 -7.283 1.00 97.31 77 GLU A C 1
ATOM 570 O O . GLU A 1 77 ? -9.790 -6.231 -6.150 1.00 97.31 77 GLU A O 1
ATOM 575 N N . ASP A 1 78 ? -8.073 -5.935 -7.545 1.00 96.25 78 ASP A N 1
ATOM 576 C CA . ASP A 1 78 ? -7.063 -6.167 -6.512 1.00 96.25 78 ASP A CA 1
ATOM 577 C C . ASP A 1 78 ? -7.064 -5.080 -5.426 1.00 96.25 78 ASP A C 1
ATOM 579 O O . ASP A 1 78 ? -6.911 -5.390 -4.242 1.00 96.25 78 ASP A O 1
ATOM 583 N N . VAL A 1 79 ? -7.308 -3.818 -5.802 1.00 96.44 79 VAL A N 1
ATOM 584 C CA . VAL A 1 79 ? -7.470 -2.724 -4.834 1.00 96.44 79 VAL A CA 1
ATOM 585 C C . VAL A 1 79 ? -8.719 -2.950 -3.988 1.00 96.44 79 VAL A C 1
ATOM 587 O O . VAL A 1 79 ? -8.644 -2.842 -2.768 1.00 96.44 79 VAL A O 1
ATOM 590 N N . ILE A 1 80 ? -9.847 -3.316 -4.603 1.00 96.75 80 ILE A N 1
ATOM 591 C CA . ILE A 1 80 ? -11.103 -3.591 -3.886 1.00 96.75 80 ILE A CA 1
ATOM 592 C C . ILE A 1 80 ? -10.919 -4.760 -2.911 1.00 96.75 80 ILE A C 1
ATOM 594 O O . ILE A 1 80 ? -11.260 -4.647 -1.731 1.00 96.75 80 ILE A O 1
ATOM 598 N N . ARG A 1 81 ? -10.328 -5.866 -3.373 1.00 97.25 81 ARG A N 1
ATOM 599 C CA . ARG A 1 81 ? -10.000 -7.034 -2.546 1.00 97.25 81 ARG A CA 1
ATOM 600 C C . ARG A 1 81 ? -9.128 -6.642 -1.356 1.00 97.25 81 ARG A C 1
ATOM 602 O O . ARG A 1 81 ? -9.444 -6.990 -0.220 1.00 97.25 81 ARG A O 1
ATOM 609 N N . SER A 1 82 ? -8.049 -5.907 -1.607 1.00 96.62 82 SER A N 1
ATOM 610 C CA . SER A 1 82 ? -7.092 -5.513 -0.572 1.00 96.62 82 SER A CA 1
ATOM 611 C C . SER A 1 82 ? -7.701 -4.535 0.433 1.00 96.62 82 SER A C 1
ATOM 613 O O . SER A 1 82 ? -7.490 -4.680 1.636 1.00 96.62 82 SER A O 1
ATOM 615 N N . LEU A 1 83 ? -8.520 -3.590 -0.034 1.00 95.94 83 LEU A N 1
ATOM 616 C CA . LEU A 1 83 ? -9.244 -2.655 0.823 1.00 95.94 83 LEU A CA 1
ATOM 617 C C . LEU A 1 83 ? -10.256 -3.377 1.722 1.00 95.94 83 LEU A C 1
ATOM 619 O O . LEU A 1 83 ? -10.363 -3.053 2.903 1.00 95.94 83 LEU A O 1
ATOM 623 N N . ASN A 1 84 ? -10.959 -4.385 1.198 1.00 95.62 84 ASN A N 1
ATOM 624 C CA . ASN A 1 84 ? -11.876 -5.205 1.990 1.00 95.62 84 ASN A CA 1
ATOM 625 C C . ASN A 1 84 ? -11.147 -6.002 3.079 1.00 95.62 84 ASN A C 1
ATOM 627 O O . ASN A 1 84 ? -11.632 -6.067 4.209 1.00 95.62 84 ASN A O 1
ATOM 631 N N . ILE A 1 85 ? -9.972 -6.562 2.770 1.00 95.06 85 ILE A N 1
ATOM 632 C CA . ILE A 1 85 ? -9.126 -7.227 3.771 1.00 95.06 85 ILE A CA 1
ATOM 633 C C . ILE A 1 85 ? -8.698 -6.225 4.846 1.00 95.06 85 ILE A C 1
ATOM 635 O O . ILE A 1 85 ? -8.852 -6.506 6.032 1.00 95.06 85 ILE A O 1
ATOM 639 N N . LEU A 1 86 ? -8.218 -5.043 4.449 1.00 94.12 86 LEU A N 1
ATOM 640 C CA . LEU A 1 86 ? -7.783 -4.014 5.390 1.00 94.12 86 LEU A CA 1
ATOM 641 C C . LEU A 1 86 ? -8.936 -3.582 6.311 1.00 94.12 86 LEU A C 1
ATOM 643 O O . LEU A 1 86 ? -8.797 -3.627 7.530 1.00 94.12 86 LEU A O 1
ATOM 647 N N . ARG A 1 87 ? -10.113 -3.282 5.750 1.00 92.50 87 ARG A N 1
ATOM 648 C CA . ARG A 1 87 ? -11.337 -2.939 6.498 1.00 92.50 87 ARG A CA 1
ATOM 649 C C . ARG A 1 87 ? -11.747 -4.007 7.522 1.00 92.50 87 ARG A C 1
ATOM 651 O O . ARG A 1 87 ? -12.346 -3.687 8.553 1.00 92.50 87 ARG A O 1
ATOM 658 N N . ALA A 1 88 ? -11.475 -5.280 7.243 1.00 92.62 88 ALA A N 1
ATOM 659 C CA . ALA A 1 88 ? -11.794 -6.360 8.171 1.00 92.62 88 ALA A CA 1
ATOM 660 C C . ALA A 1 88 ? -10.913 -6.327 9.431 1.00 92.62 88 ALA A C 1
ATOM 662 O O . ALA A 1 88 ? -11.362 -6.764 10.490 1.00 92.62 88 ALA A O 1
ATOM 663 N N . VAL A 1 89 ? -9.695 -5.783 9.335 1.00 92.31 89 VAL A N 1
ATOM 664 C CA . VAL A 1 89 ? -8.688 -5.835 10.405 1.00 92.31 89 VAL A CA 1
ATOM 665 C C . VAL A 1 89 ? -8.397 -4.485 11.070 1.00 92.31 89 VAL A C 1
ATOM 667 O O . VAL A 1 89 ? -7.883 -4.478 12.182 1.00 92.31 89 VAL A O 1
ATOM 670 N N . VAL A 1 90 ? -8.769 -3.349 10.471 1.00 93.81 90 VAL A N 1
ATOM 671 C CA . VAL A 1 90 ? -8.602 -2.002 11.068 1.00 93.81 90 VAL A CA 1
ATOM 672 C C . VAL A 1 90 ? -9.879 -1.162 10.968 1.00 93.81 90 VAL A C 1
ATOM 674 O O . VAL A 1 90 ? -10.831 -1.551 10.288 1.00 93.81 90 VAL A O 1
ATOM 677 N N . SER A 1 91 ? -9.913 -0.014 11.650 1.00 93.19 91 SER A N 1
ATOM 678 C CA . SER A 1 91 ? -10.897 1.044 11.384 1.00 93.19 91 SER A CA 1
ATOM 679 C C . SER A 1 91 ? -10.402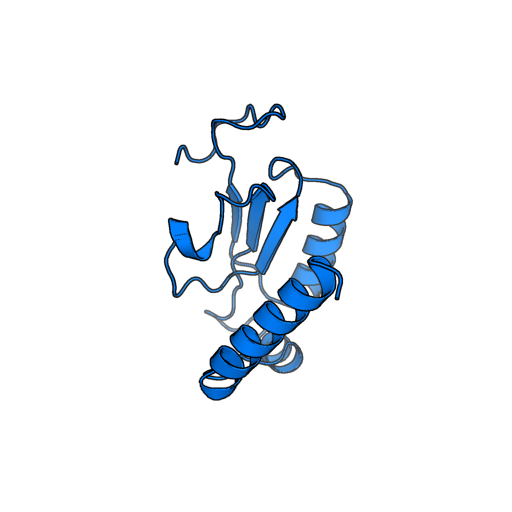 1.906 10.225 1.00 93.19 91 SER A C 1
ATOM 681 O O . SER A 1 91 ? -9.247 2.314 10.228 1.00 93.19 91 SER A O 1
ATOM 683 N N . LEU A 1 92 ? -11.248 2.182 9.233 1.00 92.88 92 LEU A N 1
ATOM 684 C CA . LEU A 1 92 ? -10.912 3.075 8.120 1.00 92.88 92 LEU A CA 1
ATOM 685 C C . LEU A 1 92 ? -11.603 4.423 8.309 1.00 92.88 92 LEU A C 1
ATOM 687 O O . LEU A 1 92 ? -12.794 4.445 8.611 1.00 92.88 92 LEU A O 1
ATOM 691 N N . GLU A 1 93 ? -10.870 5.513 8.089 1.00 89.62 93 GLU A N 1
ATOM 692 C CA . GLU A 1 93 ? -11.414 6.877 8.134 1.00 89.62 93 GLU A CA 1
ATOM 693 C C . GLU A 1 93 ? -11.945 7.285 6.758 1.00 89.62 93 GLU A C 1
ATOM 695 O O . GLU A 1 93 ? -13.113 7.623 6.572 1.00 89.62 93 GLU A O 1
ATOM 700 N N . LEU A 1 94 ? -11.047 7.232 5.776 1.00 93.75 94 LEU A N 1
ATOM 701 C CA . LEU A 1 94 ? -11.216 7.829 4.466 1.00 93.75 94 LEU A CA 1
ATOM 702 C C . LEU A 1 94 ? -10.381 7.053 3.450 1.00 93.75 94 LEU A C 1
ATOM 704 O O . LEU A 1 94 ? -9.276 6.597 3.744 1.00 93.75 94 LEU A O 1
ATOM 708 N N . VAL A 1 95 ? -10.900 6.948 2.228 1.00 95.19 95 VAL A N 1
ATOM 709 C CA . VAL A 1 95 ? -10.134 6.492 1.067 1.00 95.19 95 VAL A CA 1
ATOM 710 C C . VAL A 1 95 ? -9.982 7.665 0.104 1.00 95.19 95 VAL A C 1
ATOM 712 O O . VAL A 1 95 ? -10.961 8.118 -0.484 1.00 95.19 95 VAL A O 1
ATOM 715 N N . ALA A 1 96 ? -8.757 8.152 -0.063 1.00 95.50 96 ALA A N 1
ATOM 716 C CA . ALA A 1 96 ? -8.408 9.210 -0.999 1.00 95.50 96 ALA A CA 1
ATOM 717 C C . ALA A 1 96 ? -7.888 8.612 -2.314 1.00 95.50 96 ALA A C 1
ATOM 719 O O . ALA A 1 96 ? -6.912 7.863 -2.327 1.00 95.50 96 ALA A O 1
ATOM 720 N N . ILE A 1 97 ? -8.519 8.966 -3.435 1.00 95.00 97 ILE A N 1
ATOM 721 C CA . ILE A 1 97 ? -8.050 8.606 -4.779 1.00 95.00 97 ILE A CA 1
ATOM 722 C C . ILE A 1 97 ? -7.355 9.829 -5.371 1.00 95.00 97 ILE A C 1
ATOM 724 O O . ILE A 1 97 ? -7.973 10.881 -5.526 1.00 95.00 97 ILE A O 1
ATOM 728 N N . VAL A 1 98 ? -6.070 9.688 -5.686 1.00 92.88 98 VAL A N 1
ATOM 729 C CA . VAL A 1 98 ? -5.212 10.785 -6.138 1.00 92.88 98 VAL A CA 1
ATOM 730 C C . VAL A 1 98 ? -4.704 10.491 -7.540 1.00 92.88 98 VAL A C 1
ATOM 732 O O . VAL A 1 98 ? -4.015 9.495 -7.780 1.00 92.88 98 VAL A O 1
ATOM 735 N N . HIS A 1 99 ? -5.018 11.384 -8.472 1.00 89.56 99 HIS A N 1
ATOM 736 C CA . HIS A 1 99 ? -4.472 11.354 -9.821 1.00 89.56 99 HIS A CA 1
ATOM 737 C C . HIS A 1 99 ? -3.431 12.461 -9.988 1.00 89.56 99 HIS A C 1
ATOM 739 O O . HIS A 1 99 ? -3.329 13.374 -9.178 1.00 89.56 99 HIS A O 1
ATOM 745 N N . HIS A 1 100 ? -2.621 12.364 -11.039 1.00 87.00 100 HIS A N 1
ATOM 746 C CA . HIS A 1 100 ? -1.677 13.415 -11.400 1.00 87.00 100 HIS A CA 1
ATOM 747 C C . HIS A 1 100 ? -1.734 13.673 -12.903 1.00 87.00 100 HIS A C 1
ATOM 749 O O . HIS A 1 100 ? -2.213 12.847 -13.686 1.00 87.00 100 HIS A O 1
ATOM 755 N N . THR A 1 101 ? -1.231 14.835 -13.307 1.00 85.50 101 THR A N 1
ATOM 756 C CA . THR A 1 101 ? -1.137 15.219 -14.717 1.00 85.50 101 THR A CA 1
ATOM 757 C C . THR A 1 101 ? 0.185 14.742 -15.341 1.00 85.50 101 THR A C 1
ATOM 759 O O . THR A 1 101 ? 1.085 14.265 -14.648 1.00 85.50 101 THR A O 1
ATOM 762 N N . GLY A 1 102 ? 0.302 14.806 -16.675 1.00 81.00 102 GLY A N 1
ATOM 763 C CA . GLY A 1 102 ? 1.556 14.487 -17.378 1.00 81.00 102 GLY A CA 1
ATOM 764 C C . GLY A 1 102 ? 1.943 13.003 -17.364 1.00 81.00 102 GLY A C 1
ATOM 765 O O . GLY A 1 102 ? 3.127 12.671 -17.277 1.00 81.00 102 GLY A O 1
ATOM 766 N N . THR A 1 103 ? 0.954 12.109 -17.408 1.00 69.88 103 THR A N 1
ATOM 767 C CA . THR A 1 103 ? 1.127 10.647 -17.452 1.00 69.88 103 THR A CA 1
ATOM 768 C C . THR A 1 103 ? 0.909 10.128 -18.874 1.00 69.88 103 THR A C 1
ATOM 770 O O . THR A 1 103 ? 0.052 10.636 -19.593 1.00 69.88 103 THR A O 1
ATOM 773 N N . VAL A 1 104 ? 1.659 9.091 -19.265 1.00 68.12 104 VAL A N 1
ATOM 774 C CA . VAL A 1 104 ? 1.498 8.407 -20.564 1.00 68.12 104 VAL A CA 1
ATOM 775 C C . VAL A 1 104 ? 0.186 7.623 -20.664 1.00 68.12 104 VAL A C 1
ATOM 777 O O . VAL A 1 104 ? -0.329 7.400 -21.754 1.00 68.12 104 VAL A O 1
ATOM 780 N N . THR A 1 105 ? -0.375 7.208 -19.527 1.00 56.84 105 THR A N 1
ATOM 781 C CA . THR A 1 105 ? -1.670 6.528 -19.452 1.00 56.84 105 THR A CA 1
ATOM 782 C C . THR A 1 105 ? -2.789 7.523 -19.162 1.00 56.84 105 THR A C 1
ATOM 784 O O . THR A 1 105 ? -2.596 8.475 -18.409 1.00 56.84 105 THR A O 1
ATOM 787 N N . ALA A 1 106 ? -3.979 7.295 -19.725 1.00 57.09 106 ALA A N 1
ATOM 788 C CA . ALA A 1 106 ? -5.162 8.129 -19.515 1.00 57.09 106 ALA A CA 1
ATOM 789 C C . ALA A 1 106 ? -5.639 8.113 -18.043 1.00 57.09 106 ALA A C 1
ATOM 791 O O . ALA A 1 106 ? -6.584 7.409 -17.692 1.00 57.09 106 ALA A O 1
ATOM 792 N N . CYS A 1 107 ? -4.991 8.893 -17.178 1.00 55.16 107 CYS A N 1
ATOM 793 C CA . CYS A 1 107 ? -5.438 9.234 -15.822 1.00 55.16 107 CYS A CA 1
ATOM 794 C C . CYS A 1 107 ? -6.437 10.399 -15.864 1.00 55.16 107 CYS A C 1
ATOM 796 O O . CYS A 1 107 ? -6.378 11.309 -15.048 1.00 55.16 107 CYS A O 1
ATOM 798 N N . GLY A 1 108 ? -7.312 10.407 -16.875 1.00 47.03 108 GLY A N 1
ATOM 799 C CA . GLY A 1 108 ? -8.146 11.541 -17.282 1.00 47.03 108 GLY A CA 1
ATOM 800 C C . GLY A 1 108 ? -9.296 11.896 -16.339 1.00 47.03 108 GLY A C 1
ATOM 801 O O . GLY A 1 108 ? -10.308 12.398 -16.816 1.00 47.03 108 GLY A O 1
ATOM 802 N N . VAL A 1 109 ? -9.169 11.654 -15.034 1.00 46.06 109 VAL A N 1
ATOM 803 C CA . VAL A 1 109 ? -10.138 12.123 -14.040 1.00 46.06 109 VAL A CA 1
ATOM 804 C C . VAL A 1 109 ? -9.446 13.171 -13.163 1.00 46.06 109 VAL A C 1
ATOM 806 O O . VAL A 1 109 ? -8.447 12.851 -12.517 1.00 46.06 109 VAL A O 1
ATOM 809 N N . PRO A 1 110 ? -9.913 14.432 -13.149 1.00 39.94 110 PRO A N 1
ATOM 810 C CA . PRO A 1 110 ? -9.309 15.474 -12.334 1.00 39.94 110 PRO A CA 1
ATOM 811 C C . PRO A 1 110 ? -9.693 15.250 -10.869 1.00 39.94 110 PRO A C 1
ATOM 813 O O . PRO A 1 110 ? -10.714 15.747 -10.404 1.00 39.94 110 PRO A O 1
ATOM 816 N N . VAL A 1 111 ? -8.867 14.509 -10.134 1.00 38.75 111 VAL A N 1
ATOM 817 C CA . VAL A 1 111 ? -8.897 14.499 -8.669 1.00 38.75 111 VAL A CA 1
ATOM 818 C C . VAL A 1 111 ? -7.494 14.868 -8.197 1.00 38.75 111 VAL A C 1
ATOM 820 O O . VAL A 1 111 ? -6.562 14.086 -8.358 1.00 38.75 111 VAL A O 1
ATOM 823 N N . ALA A 1 112 ? -7.385 16.108 -7.704 1.00 34.34 112 ALA A N 1
ATOM 824 C CA . ALA A 1 112 ? -6.178 16.851 -7.328 1.00 34.34 112 ALA A CA 1
ATOM 825 C C . ALA A 1 112 ? -5.155 17.066 -8.468 1.00 34.34 112 ALA A C 1
ATOM 827 O O . ALA A 1 112 ? -4.409 16.178 -8.862 1.00 34.34 112 ALA A O 1
ATOM 828 N N . LYS A 1 113 ? -5.097 18.295 -9.002 1.00 30.27 113 LYS A N 1
ATOM 829 C CA . LYS A 1 113 ? -3.935 18.752 -9.776 1.00 30.27 113 LYS A CA 1
ATOM 830 C C . LYS A 1 113 ? -2.807 19.051 -8.787 1.00 30.27 113 LYS A C 1
ATOM 832 O O . LYS A 1 113 ? -2.937 19.999 -8.017 1.00 30.27 113 LYS A O 1
ATOM 837 N N . PHE A 1 114 ? -1.735 18.274 -8.858 1.00 43.56 114 PHE A N 1
ATOM 838 C CA . PHE A 1 114 ? -0.395 18.702 -8.463 1.00 43.56 114 PHE A CA 1
ATOM 839 C C . PHE A 1 114 ? 0.432 18.897 -9.736 1.00 43.56 114 PHE A C 1
ATOM 841 O O . PHE A 1 114 ? 0.209 18.119 -10.704 1.00 43.56 114 PHE A O 1
#

Sequence (114 aa):
MSAARNKVQELLANNEKFASSFPGAPQMTQIQAMRGAPGAEILVILTCFDPRGVPEAFFGPDLQAAVFRNAGGRVSEDVIRSLNILRAVVSLELVAIVHHTGTVTACGVPVAKF

Organism: NCBI:txid86049